Protein AF-A0ABD0PGI7-F1 (afdb_monomer_lite)

pLDDT: mean 85.48, std 3.96, range [69.69, 91.62]

Secondary structure (DSSP, 8-state):
-THHHHHHHHHHHHHHHHHTTT-THHHHHHHHHHHHHHHHHHHIIIIIS--PPPPP-SS-GGG-

Sequence (64 aa):
GTFDDYLEQFLLFGYVSLFSCVYPLAAVLVVLNNITEVYSDAFKMCHVFKRPFSEPAANIGVWQ

Foldseek 3Di:
DCVVVLVVVVVLVVCCVVCCVPPVCSVVVSVVVVVVSVVVVVCCQPPPDDPDDDDDDPDPPPSD

Organism: Cirrhinus mrigala (NCBI:txid683832)

InterPro domains:
  IPR007632 Anoctamin [PTHR12308] (1-64)
  IPR049452 Anoctamin, transmembrane domain [PF04547] (3-64)

Radius of gyration: 14.33 Å; chains: 1; bounding box: 31×24×35 Å

Structure (mmCIF, N/CA/C/O backbone):
data_AF-A0ABD0PGI7-F1
#
_entry.id   AF-A0ABD0PGI7-F1
#
loop_
_atom_site.group_PDB
_atom_site.id
_atom_site.type_symbol
_atom_site.label_atom_id
_atom_site.label_alt_id
_atom_site.label_comp_id
_atom_site.label_asym_id
_atom_site.label_entity_id
_atom_site.label_seq_id
_atom_site.pdbx_PDB_ins_code
_atom_site.Cartn_x
_atom_site.Cartn_y
_atom_site.Cartn_z
_atom_site.occupancy
_atom_site.B_iso_or_equiv
_atom_site.auth_seq_id
_atom_site.auth_comp_id
_atom_site.auth_asym_id
_atom_site.auth_atom_id
_atom_site.pdbx_PDB_model_num
ATOM 1 N N . GLY A 1 1 ? -14.573 2.254 5.678 1.00 71.56 1 GLY A N 1
ATOM 2 C CA . GLY A 1 1 ? -14.696 0.898 5.109 1.00 71.56 1 GLY A CA 1
ATOM 3 C C . GLY A 1 1 ? -13.400 0.587 4.401 1.00 71.56 1 GLY A C 1
ATOM 4 O O . GLY A 1 1 ? -12.691 1.529 4.095 1.00 71.56 1 GLY A O 1
ATOM 5 N N . THR A 1 2 ? -13.089 -0.680 4.151 1.00 81.75 2 THR A N 1
ATOM 6 C CA . THR A 1 2 ? -11.766 -1.105 3.648 1.00 81.75 2 THR A CA 1
ATOM 7 C C . THR A 1 2 ? -11.540 -0.858 2.150 1.00 81.75 2 THR A C 1
ATOM 9 O O . THR A 1 2 ? -10.462 -1.128 1.643 1.00 81.75 2 THR A O 1
ATOM 12 N N . PHE A 1 3 ? -12.547 -0.364 1.417 1.00 84.19 3 PHE A N 1
ATOM 13 C CA . PHE A 1 3 ? -12.479 -0.169 -0.036 1.00 84.19 3 PHE A CA 1
ATOM 14 C C . PHE A 1 3 ? -11.363 0.791 -0.466 1.00 84.19 3 PHE A C 1
ATOM 16 O O . PHE A 1 3 ? -10.617 0.464 -1.384 1.00 84.19 3 PHE A O 1
ATOM 23 N N . ASP A 1 4 ? -11.243 1.944 0.195 1.00 82.75 4 ASP A N 1
ATOM 24 C CA . ASP A 1 4 ? -10.232 2.949 -0.151 1.00 82.75 4 ASP A CA 1
ATOM 25 C C . ASP A 1 4 ? -8.814 2.444 0.150 1.00 82.75 4 ASP A C 1
ATOM 27 O O . ASP A 1 4 ? -7.921 2.616 -0.675 1.00 82.75 4 ASP A O 1
ATOM 31 N N . ASP A 1 5 ? -8.635 1.729 1.268 1.00 83.19 5 ASP A N 1
ATOM 32 C CA . ASP A 1 5 ? -7.339 1.161 1.65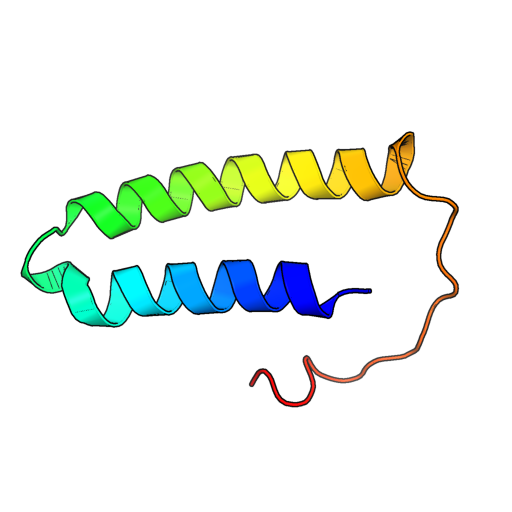6 1.00 83.19 5 ASP A CA 1
ATOM 33 C C . ASP A 1 5 ? -6.893 0.062 0.647 1.00 83.19 5 ASP A C 1
ATOM 35 O O . ASP A 1 5 ? -5.731 -0.002 0.243 1.00 83.19 5 ASP A O 1
ATOM 39 N N . TYR A 1 6 ? -7.824 -0.764 0.136 1.00 84.94 6 TYR A N 1
ATOM 40 C CA . TYR A 1 6 ? -7.527 -1.727 -0.942 1.00 84.94 6 TYR A CA 1
ATOM 41 C C . TYR A 1 6 ? -7.259 -1.056 -2.296 1.00 84.94 6 TYR A C 1
ATOM 43 O O . TYR A 1 6 ? -6.397 -1.517 -3.051 1.00 84.94 6 TYR A O 1
ATOM 51 N N . LEU A 1 7 ? -7.981 0.021 -2.619 1.00 87.81 7 LEU A N 1
ATOM 52 C CA . LEU A 1 7 ? -7.787 0.771 -3.860 1.00 87.81 7 LEU A CA 1
ATOM 53 C C . LEU A 1 7 ? -6.389 1.404 -3.916 1.00 87.81 7 LEU A C 1
ATOM 55 O O . LEU A 1 7 ? -5.748 1.376 -4.970 1.00 87.81 7 LEU A O 1
ATOM 59 N N . GLU A 1 8 ? -5.910 1.937 -2.793 1.00 85.94 8 GLU A N 1
ATOM 60 C CA . GLU A 1 8 ? -4.567 2.506 -2.667 1.00 85.94 8 GLU A CA 1
ATOM 61 C C . GLU A 1 8 ? -3.484 1.462 -2.974 1.00 85.94 8 GLU A C 1
ATOM 63 O O . GLU A 1 8 ? -2.651 1.669 -3.867 1.00 85.94 8 GLU A O 1
ATOM 68 N N . GLN A 1 9 ? -3.561 0.284 -2.345 1.00 87.00 9 GLN A N 1
ATOM 69 C CA . GLN A 1 9 ? -2.626 -0.806 -2.635 1.00 87.00 9 GLN A CA 1
ATOM 70 C C . GLN A 1 9 ? -2.721 -1.307 -4.083 1.00 87.00 9 GLN A C 1
ATOM 72 O O . GLN A 1 9 ? -1.695 -1.604 -4.703 1.00 87.00 9 GLN A O 1
ATOM 77 N N . PHE A 1 10 ? -3.929 -1.379 -4.649 1.00 89.00 10 PHE A N 1
ATOM 78 C CA . PHE A 1 10 ? -4.129 -1.803 -6.035 1.00 89.00 10 PHE A CA 1
ATOM 79 C C . PHE A 1 10 ? -3.469 -0.841 -7.033 1.00 89.00 10 PHE A C 1
ATOM 81 O O . PHE A 1 10 ? -2.804 -1.277 -7.977 1.00 89.00 10 PHE A O 1
ATOM 88 N N . LEU A 1 11 ? -3.592 0.471 -6.811 1.00 88.00 11 LEU A N 1
ATOM 89 C CA . LEU A 1 11 ? -2.949 1.484 -7.649 1.00 88.00 11 LEU A CA 1
ATOM 90 C C . LEU A 1 11 ? -1.422 1.414 -7.550 1.00 88.00 11 LEU A C 1
ATOM 92 O O . LEU A 1 11 ? -0.747 1.412 -8.582 1.00 88.00 11 LEU A O 1
ATOM 96 N N . LEU A 1 12 ? -0.871 1.300 -6.337 1.00 86.56 12 LEU A N 1
ATOM 97 C CA . LEU A 1 12 ? 0.571 1.131 -6.112 1.00 86.56 12 LEU A CA 1
ATOM 98 C C . LEU A 1 12 ? 1.116 -0.116 -6.822 1.00 86.56 12 LEU A C 1
ATOM 100 O O . LEU A 1 12 ? 2.158 -0.054 -7.483 1.00 86.56 12 LEU A O 1
ATOM 104 N N . PHE A 1 13 ? 0.385 -1.231 -6.763 1.00 87.62 13 PHE A N 1
ATOM 105 C CA . PHE A 1 13 ? 0.719 -2.441 -7.511 1.00 87.62 13 PHE A CA 1
ATOM 106 C C . PHE A 1 13 ? 0.662 -2.223 -9.032 1.00 87.62 13 PHE A C 1
ATOM 108 O O . PHE A 1 13 ? 1.563 -2.658 -9.758 1.00 87.62 13 PHE A O 1
ATOM 115 N N . GLY A 1 14 ? -0.349 -1.504 -9.526 1.00 87.62 14 GLY A N 1
ATOM 116 C CA . GLY A 1 14 ? -0.454 -1.100 -10.929 1.00 87.62 14 GLY A CA 1
ATOM 117 C C . GLY A 1 14 ? 0.760 -0.293 -11.400 1.00 87.62 14 GLY A C 1
ATOM 118 O O . GLY A 1 14 ? 1.332 -0.589 -12.449 1.00 87.62 14 GLY A O 1
ATOM 119 N N . TYR A 1 15 ? 1.222 0.667 -10.595 1.00 86.31 15 TYR A N 1
ATOM 120 C CA . TYR A 1 15 ? 2.409 1.460 -10.920 1.00 86.31 15 TYR A CA 1
ATOM 121 C C . TYR A 1 15 ? 3.683 0.615 -11.012 1.00 86.31 15 TYR A C 1
ATOM 123 O O . TYR A 1 15 ? 4.460 0.774 -11.956 1.00 86.31 15 TYR A O 1
ATOM 131 N N . VAL A 1 16 ? 3.896 -0.308 -10.071 1.00 87.75 16 VAL A N 1
ATOM 132 C CA . VAL A 1 16 ? 5.077 -1.185 -10.087 1.00 87.75 16 VAL A CA 1
ATOM 133 C C . VAL A 1 16 ? 5.007 -2.178 -11.248 1.00 87.75 16 VAL A C 1
ATOM 135 O O . VAL A 1 16 ? 5.983 -2.340 -11.976 1.00 87.75 16 VAL A O 1
ATOM 138 N N . SER A 1 17 ? 3.866 -2.826 -11.467 1.00 88.00 17 SER A N 1
ATOM 139 C CA . SER A 1 17 ? 3.728 -3.849 -12.512 1.00 88.00 17 SER A CA 1
ATOM 140 C C . SER A 1 17 ? 3.844 -3.277 -13.928 1.00 88.00 17 SER A C 1
ATOM 142 O O . SER A 1 17 ? 4.538 -3.862 -14.757 1.00 88.00 17 SER A O 1
ATOM 144 N N . LEU A 1 18 ? 3.233 -2.119 -14.201 1.00 87.44 18 LEU A N 1
ATOM 145 C CA . LEU A 1 18 ? 3.210 -1.523 -15.542 1.00 87.44 18 LEU A CA 1
ATOM 146 C C . LEU A 1 18 ? 4.483 -0.735 -15.882 1.00 87.44 18 LEU A C 1
ATOM 148 O O . LEU A 1 18 ? 4.907 -0.739 -17.038 1.00 87.44 18 LEU A O 1
ATOM 152 N N . PHE A 1 19 ? 5.102 -0.061 -14.905 1.00 84.75 19 PHE A N 1
ATOM 153 C CA . PHE A 1 19 ? 6.188 0.897 -15.162 1.00 84.75 19 PHE A CA 1
ATOM 154 C C . PHE A 1 19 ? 7.546 0.507 -14.560 1.00 84.75 19 PHE A C 1
ATOM 156 O O . PHE A 1 19 ? 8.514 1.255 -14.727 1.00 84.75 19 PHE A O 1
ATOM 163 N N . SER A 1 20 ? 7.674 -0.665 -13.923 1.00 83.00 20 SER A N 1
ATOM 164 C CA . SER A 1 20 ? 8.952 -1.142 -13.351 1.00 83.00 20 SER A CA 1
ATOM 165 C C . SER A 1 20 ? 10.105 -1.178 -14.355 1.00 83.00 20 SER A C 1
ATOM 167 O O . SER A 1 20 ? 11.237 -0.869 -13.989 1.00 83.00 20 SER A O 1
ATOM 169 N N . CYS A 1 21 ? 9.828 -1.498 -15.621 1.00 81.06 21 CYS A N 1
ATOM 170 C CA . CYS A 1 21 ? 10.838 -1.550 -16.681 1.00 81.06 21 CYS A CA 1
ATOM 171 C C . CYS A 1 21 ? 11.439 -0.173 -17.005 1.00 81.06 21 CYS A C 1
ATOM 173 O O . CYS A 1 21 ? 12.587 -0.087 -17.434 1.00 81.06 21 CYS A O 1
ATOM 175 N N . VAL A 1 22 ? 10.661 0.898 -16.822 1.00 84.81 22 VAL A N 1
ATOM 176 C CA . VAL A 1 22 ?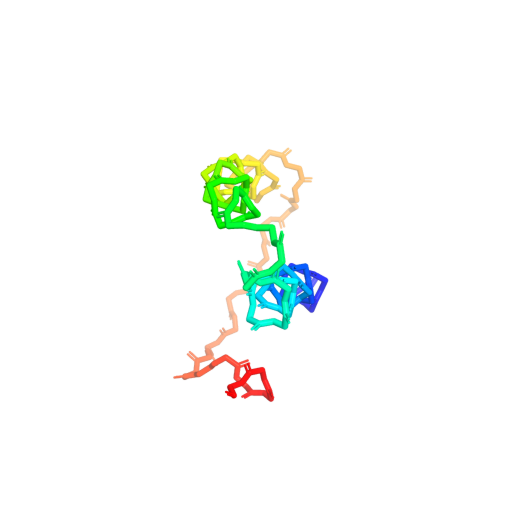 11.061 2.279 -17.139 1.00 84.81 22 VAL A CA 1
ATOM 177 C C . VAL A 1 22 ? 11.623 2.980 -15.903 1.00 84.81 22 VAL A C 1
ATOM 179 O O . VAL A 1 22 ? 12.547 3.784 -16.016 1.00 84.81 22 VAL A O 1
ATOM 182 N N . TYR A 1 23 ? 11.103 2.661 -14.715 1.00 79.94 23 TYR A N 1
ATOM 183 C CA . TYR A 1 23 ? 11.536 3.255 -13.455 1.00 79.94 23 TYR A CA 1
ATOM 184 C C . TYR A 1 23 ? 11.665 2.189 -12.351 1.00 79.94 23 TYR A C 1
ATOM 186 O O . TYR A 1 23 ? 10.767 2.034 -11.522 1.00 79.94 23 TYR A O 1
ATOM 194 N N . PRO A 1 24 ? 12.794 1.456 -12.288 1.00 76.88 24 PRO A N 1
ATOM 195 C CA . PRO A 1 24 ? 12.982 0.362 -11.328 1.00 76.88 24 PRO A CA 1
ATOM 196 C C . PRO A 1 24 ? 13.011 0.834 -9.865 1.00 76.88 24 PRO A C 1
ATOM 198 O O . PRO A 1 24 ? 12.718 0.064 -8.953 1.00 76.88 24 PRO A O 1
ATOM 201 N N . LEU A 1 25 ? 13.295 2.120 -9.629 1.00 82.50 25 LEU A N 1
ATOM 202 C CA . LEU A 1 25 ? 13.208 2.741 -8.305 1.00 82.50 25 LEU A CA 1
ATOM 203 C C . LEU A 1 25 ? 11.764 2.861 -7.789 1.00 82.50 25 LEU A C 1
ATOM 205 O O . LEU A 1 25 ? 11.582 3.016 -6.581 1.00 82.50 25 LEU A O 1
ATOM 209 N N . ALA A 1 26 ? 10.745 2.733 -8.654 1.00 83.25 26 ALA A N 1
ATOM 210 C CA . ALA A 1 26 ? 9.339 2.698 -8.243 1.00 83.25 26 ALA A CA 1
ATOM 211 C C . ALA A 1 26 ? 9.101 1.631 -7.171 1.00 83.25 26 ALA A C 1
ATOM 213 O O . ALA A 1 26 ? 8.473 1.911 -6.157 1.00 83.25 26 ALA A O 1
ATOM 214 N N . ALA A 1 27 ? 9.658 0.430 -7.357 1.00 82.19 27 ALA A N 1
ATOM 215 C CA . ALA A 1 27 ? 9.474 -0.676 -6.423 1.00 82.19 27 ALA A CA 1
ATOM 216 C C . ALA A 1 27 ? 10.010 -0.342 -5.021 1.00 82.19 27 ALA A C 1
ATOM 218 O O . ALA A 1 27 ? 9.365 -0.654 -4.024 1.00 82.19 27 ALA A O 1
ATOM 219 N N . VAL A 1 28 ? 11.151 0.349 -4.933 1.00 86.38 28 VAL A N 1
ATOM 220 C CA . VAL A 1 28 ? 11.738 0.762 -3.648 1.00 86.38 28 VAL A CA 1
ATOM 221 C C . VAL A 1 28 ? 10.863 1.812 -2.961 1.00 86.38 28 VAL A C 1
ATOM 223 O O . VAL A 1 28 ? 10.619 1.713 -1.760 1.00 86.38 28 VAL A O 1
ATOM 226 N N . LEU A 1 29 ? 10.349 2.786 -3.717 1.00 86.12 29 LEU A N 1
ATOM 227 C CA . LEU A 1 29 ? 9.443 3.808 -3.184 1.00 86.12 29 LEU A CA 1
ATOM 228 C C . LEU A 1 29 ? 8.127 3.202 -2.687 1.00 86.12 29 LEU A C 1
ATOM 230 O O . LEU A 1 29 ? 7.656 3.582 -1.619 1.00 86.12 29 LEU A O 1
ATOM 234 N N . VAL A 1 30 ? 7.575 2.225 -3.410 1.00 88.38 30 VAL A N 1
ATOM 235 C CA . VAL A 1 30 ? 6.368 1.505 -2.982 1.00 88.38 30 VAL A CA 1
ATOM 236 C C . VAL A 1 30 ? 6.621 0.688 -1.718 1.00 88.38 30 VAL A C 1
ATOM 238 O O . VAL A 1 30 ? 5.777 0.676 -0.830 1.00 88.38 30 VAL A O 1
ATOM 241 N N . VAL A 1 31 ? 7.789 0.057 -1.569 1.00 88.19 31 VAL A N 1
ATOM 242 C CA . VAL A 1 31 ? 8.138 -0.643 -0.321 1.00 88.19 31 VAL A CA 1
ATOM 243 C C . VAL A 1 31 ? 8.225 0.329 0.862 1.00 88.19 31 VAL A C 1
ATOM 245 O O . VAL A 1 31 ? 7.699 0.030 1.931 1.00 88.19 31 VAL A O 1
ATOM 248 N N . LEU A 1 32 ? 8.840 1.501 0.683 1.00 89.88 32 LEU A N 1
ATOM 249 C CA . LEU A 1 32 ? 8.905 2.529 1.732 1.00 89.88 32 LEU A CA 1
ATOM 250 C C . LEU A 1 32 ? 7.522 3.082 2.097 1.00 89.88 32 LEU A C 1
ATOM 252 O O . LEU A 1 32 ? 7.238 3.304 3.278 1.00 89.88 32 LEU A O 1
ATOM 256 N N . ASN A 1 33 ? 6.665 3.280 1.094 1.00 89.38 33 ASN A N 1
ATOM 257 C CA . ASN A 1 33 ? 5.283 3.685 1.303 1.00 89.38 33 ASN A CA 1
ATOM 258 C C . ASN A 1 33 ? 4.520 2.597 2.080 1.00 89.38 33 ASN A C 1
ATOM 260 O O . 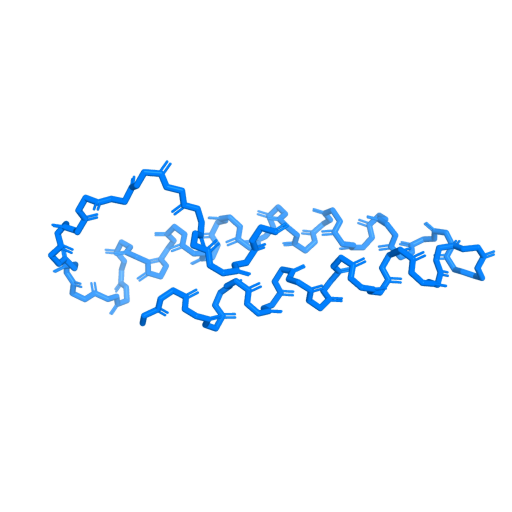ASN A 1 33 ? 4.053 2.904 3.165 1.00 89.38 33 ASN A O 1
ATOM 264 N N . ASN A 1 34 ? 4.560 1.326 1.661 1.00 89.19 34 ASN A N 1
ATOM 265 C CA . ASN A 1 34 ? 3.925 0.207 2.375 1.00 89.19 34 ASN A CA 1
ATOM 266 C C . ASN A 1 34 ? 4.370 0.080 3.845 1.00 89.19 34 ASN A C 1
ATOM 268 O O . ASN A 1 34 ? 3.557 -0.239 4.708 1.00 89.19 34 ASN A O 1
ATOM 272 N N . ILE A 1 35 ? 5.652 0.312 4.156 1.00 91.62 35 ILE A N 1
ATOM 273 C CA . ILE A 1 35 ? 6.124 0.300 5.552 1.00 91.62 35 ILE A CA 1
ATOM 274 C C . ILE A 1 35 ? 5.433 1.407 6.347 1.00 91.62 35 ILE A C 1
ATOM 276 O O . ILE A 1 35 ? 4.953 1.160 7.449 1.00 91.62 35 ILE A O 1
ATOM 280 N N . THR A 1 36 ? 5.379 2.616 5.789 1.00 90.81 36 THR A N 1
ATOM 281 C CA . THR A 1 36 ? 4.732 3.764 6.434 1.00 90.81 36 THR A CA 1
ATOM 282 C C . THR A 1 36 ? 3.226 3.534 6.582 1.00 90.81 36 THR A C 1
ATOM 284 O O . THR A 1 36 ? 2.689 3.783 7.660 1.00 90.81 36 THR A O 1
ATOM 287 N N . GLU A 1 37 ? 2.599 2.969 5.549 1.00 90.00 37 GLU A N 1
ATOM 288 C CA . GLU A 1 37 ? 1.178 2.621 5.454 1.00 90.00 37 GLU A CA 1
ATOM 289 C C . GLU A 1 37 ? 0.734 1.724 6.616 1.00 90.00 37 GLU A C 1
ATOM 291 O O . GLU A 1 37 ? -0.239 2.009 7.310 1.00 90.00 37 GLU A O 1
ATOM 296 N N . VAL A 1 38 ? 1.509 0.671 6.909 1.00 90.00 38 VAL A N 1
ATOM 297 C CA . VAL A 1 38 ? 1.213 -0.260 8.011 1.00 90.00 38 VAL A CA 1
ATOM 298 C C . VAL A 1 38 ? 1.155 0.469 9.355 1.00 90.00 38 VAL A C 1
ATOM 300 O O . VAL A 1 38 ? 0.279 0.192 10.179 1.00 90.00 38 VAL A O 1
ATOM 303 N N . TYR A 1 39 ? 2.069 1.413 9.593 1.00 91.44 39 TYR A N 1
ATOM 304 C CA . TYR A 1 39 ? 2.062 2.199 10.826 1.00 91.44 39 TYR A CA 1
ATOM 305 C C . TYR A 1 39 ? 0.934 3.232 10.841 1.00 91.44 39 TYR A C 1
ATOM 307 O O . TYR A 1 39 ? 0.303 3.414 11.889 1.00 91.44 39 TYR A O 1
ATOM 315 N N . SER A 1 40 ? 0.660 3.899 9.716 1.00 88.56 40 SER A N 1
ATOM 316 C CA . SER A 1 40 ? -0.425 4.877 9.634 1.00 88.56 40 SER A CA 1
ATOM 317 C C . SER A 1 40 ? -1.789 4.225 9.802 1.00 88.56 40 SER A C 1
ATOM 319 O O . SER A 1 40 ? -2.592 4.746 10.573 1.00 88.56 40 SER A O 1
ATOM 321 N N . ASP A 1 41 ? -2.040 3.069 9.192 1.00 87.50 41 ASP A N 1
ATOM 322 C CA . ASP A 1 41 ? -3.306 2.345 9.329 1.00 87.50 41 ASP A CA 1
ATOM 323 C C . ASP A 1 41 ? -3.497 1.779 10.730 1.00 87.50 41 ASP A C 1
ATOM 325 O O . ASP A 1 41 ? -4.583 1.904 11.307 1.00 87.50 41 ASP A O 1
ATOM 329 N N . ALA A 1 42 ? -2.436 1.239 11.338 1.00 88.31 42 ALA A N 1
ATOM 330 C CA . ALA A 1 42 ? -2.477 0.824 12.736 1.00 88.31 42 ALA A CA 1
ATOM 331 C C . ALA A 1 42 ? -2.832 2.006 13.654 1.00 88.31 42 ALA A C 1
ATOM 333 O O . ALA A 1 42 ? -3.686 1.884 14.536 1.00 88.31 42 ALA A O 1
ATOM 334 N N . PHE A 1 43 ? -2.228 3.176 13.425 1.00 90.06 43 PHE A N 1
ATOM 335 C CA . PHE A 1 43 ? -2.548 4.384 14.179 1.00 90.06 43 PHE A CA 1
ATOM 336 C C . PHE A 1 43 ? -3.990 4.849 13.936 1.00 90.06 43 PHE A C 1
ATOM 338 O O . PHE A 1 43 ? -4.715 5.148 14.886 1.00 90.06 43 PHE A O 1
ATOM 345 N N . LYS A 1 44 ? -4.437 4.858 12.679 1.00 87.25 44 LYS A N 1
ATOM 346 C CA . LYS A 1 44 ? -5.786 5.257 12.259 1.00 87.25 44 LYS A CA 1
ATOM 347 C C . LYS A 1 44 ? -6.851 4.368 12.916 1.00 87.25 44 LYS A C 1
ATOM 349 O O . LYS A 1 44 ? -7.831 4.877 13.462 1.00 87.25 44 LYS A O 1
ATOM 354 N N . MET A 1 45 ? -6.625 3.057 12.961 1.00 85.44 45 MET A N 1
ATOM 355 C CA . MET A 1 45 ? -7.527 2.088 13.597 1.00 85.44 45 MET A CA 1
ATOM 356 C C . MET A 1 45 ? -7.540 2.182 15.128 1.00 85.44 45 MET A C 1
ATOM 358 O O . MET A 1 45 ? -8.592 1.989 15.737 1.00 85.44 45 MET A O 1
ATOM 362 N N . CYS A 1 46 ? -6.405 2.494 15.758 1.00 87.44 46 CYS A N 1
ATOM 363 C CA . CYS A 1 46 ? -6.296 2.567 17.219 1.00 87.44 46 CYS A CA 1
ATOM 364 C C . CYS A 1 46 ? -6.708 3.925 17.810 1.00 87.44 46 CYS A C 1
ATOM 366 O O . CYS A 1 46 ? -7.255 3.966 18.912 1.00 87.44 46 CYS A O 1
ATOM 368 N N . HIS A 1 47 ? -6.429 5.031 17.113 1.00 85.56 47 HIS A N 1
ATOM 369 C CA . HIS A 1 47 ? -6.536 6.388 17.666 1.00 85.56 47 HIS A CA 1
ATOM 370 C C . HIS A 1 47 ? -7.520 7.304 16.932 1.00 85.56 47 HIS A C 1
ATOM 372 O O . HIS A 1 47 ? -7.933 8.308 17.513 1.00 85.56 47 HIS A O 1
ATOM 378 N N . VAL A 1 48 ? -7.898 6.999 15.685 1.00 86.25 48 VAL A N 1
ATOM 379 C CA . VAL A 1 48 ? -8.745 7.892 14.869 1.00 86.25 48 VAL A CA 1
ATOM 380 C C . VAL A 1 48 ? -10.170 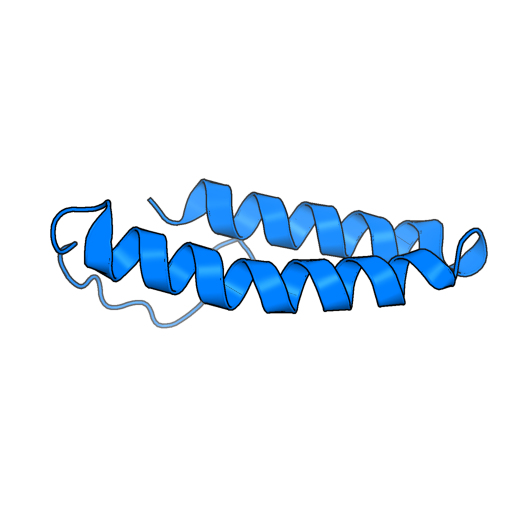7.356 14.742 1.00 86.25 48 VAL A C 1
ATOM 382 O O . VAL A 1 48 ? -11.131 8.112 14.899 1.00 86.25 48 VAL A O 1
ATOM 385 N N . PHE A 1 49 ? -10.336 6.056 14.495 1.00 82.69 49 PHE A N 1
ATOM 386 C CA . PHE A 1 49 ? -11.654 5.450 14.318 1.00 82.69 49 PHE A CA 1
ATOM 387 C C . PHE A 1 49 ? -12.240 4.868 15.609 1.00 82.69 49 PHE A C 1
ATOM 389 O O . PHE A 1 49 ? -11.543 4.391 16.500 1.00 82.69 49 PHE A O 1
ATOM 396 N N . LYS A 1 50 ? -13.577 4.863 15.693 1.00 80.81 50 LYS A N 1
ATOM 397 C CA . LYS A 1 50 ? -14.294 4.046 16.680 1.00 80.81 50 LYS A CA 1
ATOM 398 C C . LYS A 1 50 ? -14.160 2.574 16.296 1.00 80.81 50 LYS A C 1
ATOM 400 O O . LYS A 1 50 ? -14.198 2.256 15.110 1.00 80.81 50 LYS A O 1
ATOM 405 N N . ARG A 1 51 ? -14.060 1.690 17.299 1.00 84.81 51 ARG A N 1
ATOM 406 C CA . ARG A 1 51 ? -13.904 0.241 17.103 1.00 84.81 51 ARG A CA 1
ATOM 407 C C . ARG A 1 51 ? -14.941 -0.286 16.093 1.00 84.81 51 ARG A C 1
ATOM 409 O O . ARG A 1 51 ? -16.134 -0.231 16.403 1.00 84.81 51 ARG A O 1
ATOM 416 N N . PRO A 1 52 ? -14.513 -0.789 14.924 1.00 82.69 52 PRO A N 1
ATOM 417 C CA . PRO A 1 52 ? -15.425 -1.362 13.945 1.00 82.69 52 PRO A CA 1
ATOM 418 C C . PRO A 1 52 ? -15.986 -2.697 14.448 1.00 82.69 52 PRO A C 1
ATOM 420 O O . PRO A 1 52 ? -15.362 -3.392 15.257 1.00 82.69 52 PRO A O 1
ATOM 423 N N . PHE A 1 53 ? -17.176 -3.059 13.968 1.00 87.06 53 PH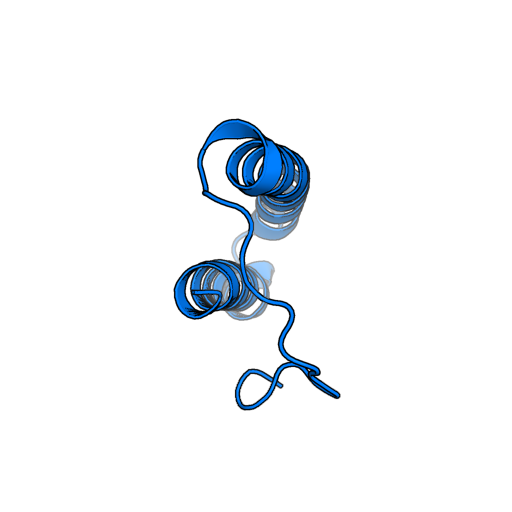E A N 1
ATOM 424 C CA . PHE A 1 53 ? -17.727 -4.394 14.186 1.00 87.06 53 PHE A CA 1
ATOM 425 C C . PHE A 1 53 ? -16.955 -5.406 13.341 1.00 87.06 53 PHE A C 1
ATOM 427 O O . PHE A 1 53 ? -16.613 -5.127 12.195 1.00 87.06 53 PHE A O 1
ATOM 434 N N . SER A 1 54 ? -16.649 -6.571 13.916 1.00 82.94 54 SER A N 1
ATOM 435 C CA . SER A 1 54 ? -15.953 -7.622 13.178 1.00 82.94 54 SER A CA 1
ATOM 436 C C . SER A 1 54 ? -16.910 -8.280 12.191 1.00 82.94 54 SER A C 1
ATOM 438 O O . SER A 1 54 ? -17.893 -8.896 12.609 1.00 82.94 54 SER A O 1
ATOM 440 N N . GLU A 1 55 ? -16.591 -8.204 10.907 1.00 84.38 55 GLU A N 1
ATOM 441 C CA . GLU A 1 55 ? -17.275 -8.954 9.859 1.00 84.38 55 GLU A CA 1
ATOM 442 C C . GLU A 1 55 ? -16.399 -10.152 9.465 1.00 84.38 55 GLU A C 1
ATOM 444 O O . GLU A 1 55 ? -15.237 -9.958 9.098 1.00 84.38 55 GLU A O 1
ATOM 449 N N . PRO A 1 56 ? -16.886 -11.402 9.588 1.00 84.31 56 PRO A N 1
ATOM 450 C CA . PRO A 1 56 ? -16.108 -12.565 9.187 1.00 84.31 56 PRO A CA 1
ATOM 451 C C . PRO A 1 56 ? -15.929 -12.567 7.663 1.00 84.31 56 PRO A C 1
ATOM 453 O O . PRO A 1 56 ? -16.898 -12.702 6.919 1.00 84.31 56 PRO A O 1
ATOM 456 N N . ALA A 1 57 ? -14.683 -12.446 7.205 1.00 84.50 57 ALA A N 1
ATOM 457 C CA . ALA A 1 57 ? -14.304 -12.508 5.797 1.00 84.50 57 ALA A CA 1
ATOM 458 C C . ALA A 1 57 ? -13.358 -13.696 5.561 1.00 84.50 57 ALA A C 1
ATOM 460 O O . ALA A 1 57 ? -12.409 -13.898 6.318 1.00 84.50 57 ALA A O 1
ATOM 461 N N . ALA A 1 58 ? -13.624 -14.496 4.524 1.00 86.75 58 ALA A N 1
ATOM 462 C CA . ALA A 1 58 ? -12.802 -15.658 4.157 1.00 86.75 58 ALA A CA 1
ATOM 463 C C . ALA A 1 58 ? -11.722 -15.322 3.111 1.00 86.75 58 ALA A C 1
ATOM 465 O O . ALA A 1 58 ? -10.778 -16.084 2.918 1.00 86.75 58 ALA A O 1
ATOM 466 N N . ASN A 1 59 ? -11.881 -14.197 2.417 1.00 84.75 59 ASN A N 1
ATOM 467 C CA . ASN A 1 59 ? -11.046 -13.736 1.317 1.00 84.75 59 ASN A CA 1
ATOM 468 C C . ASN A 1 59 ? -11.140 -12.207 1.184 1.00 84.75 59 ASN A C 1
ATOM 470 O O . ASN A 1 59 ? -12.002 -11.569 1.784 1.00 84.75 59 ASN A O 1
ATOM 474 N N . ILE A 1 60 ? -10.272 -11.626 0.355 1.00 84.19 60 ILE A N 1
ATOM 475 C CA . ILE A 1 60 ? -10.265 -10.188 0.022 1.00 84.19 60 ILE A CA 1
ATOM 476 C C . ILE A 1 60 ? -11.436 -9.766 -0.892 1.00 84.19 60 ILE A C 1
ATOM 478 O O . ILE A 1 60 ? -11.541 -8.612 -1.303 1.00 84.19 60 ILE A O 1
ATOM 482 N N . G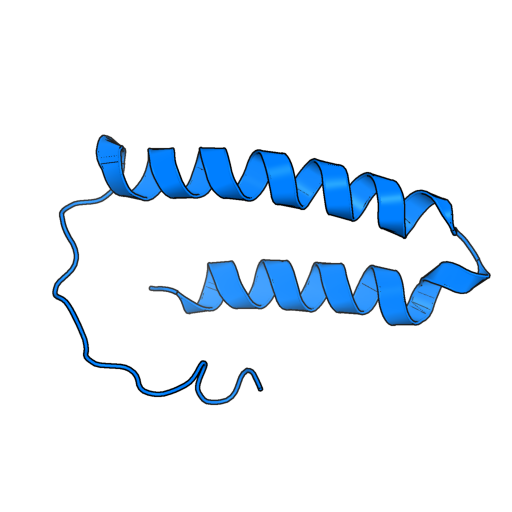LY A 1 61 ? -12.344 -10.697 -1.200 1.00 88.50 61 GLY A N 1
ATOM 483 C CA . GLY A 1 61 ? -13.510 -10.465 -2.042 1.00 88.50 61 GLY A CA 1
ATOM 484 C C . GLY A 1 61 ? -13.140 -10.278 -3.512 1.00 88.50 61 GLY A C 1
ATOM 485 O O . GLY A 1 61 ? -12.389 -11.067 -4.074 1.00 88.50 61 GLY A O 1
ATOM 486 N N . VAL A 1 62 ? -13.698 -9.235 -4.132 1.00 85.19 62 VAL A N 1
ATOM 487 C CA . VAL A 1 62 ? -13.532 -8.906 -5.564 1.00 85.19 62 VAL A CA 1
ATOM 488 C C . VAL A 1 62 ? -12.119 -8.397 -5.897 1.00 85.19 62 VAL A C 1
ATOM 490 O O . VAL A 1 62 ? -11.763 -8.314 -7.064 1.00 85.19 62 VAL A O 1
ATOM 493 N N . TRP A 1 63 ? -11.307 -8.078 -4.887 1.00 83.88 63 TRP A N 1
ATOM 494 C CA . TRP A 1 63 ? -9.950 -7.543 -5.051 1.00 83.88 63 TRP A CA 1
ATOM 495 C C . TRP A 1 63 ? -8.866 -8.600 -5.313 1.00 83.88 63 TRP A C 1
ATOM 497 O O . TRP A 1 63 ? -7.689 -8.248 -5.376 1.00 83.88 63 TRP A O 1
ATOM 507 N N . GLN A 1 64 ? -9.244 -9.878 -5.418 1.00 69.69 64 GLN A N 1
ATOM 508 C CA . GLN A 1 64 ? -8.343 -10.975 -5.783 1.00 69.69 64 GLN A CA 1
ATOM 509 C C . GLN A 1 64 ? -8.067 -11.002 -7.285 1.00 69.69 64 GLN A C 1
ATOM 511 O O . GLN A 1 64 ? -6.890 -11.237 -7.640 1.00 69.69 64 GLN A O 1
#